Protein AF-A0A3S0ZZY4-F1 (afdb_monomer_lite)

Structure (mmCIF, N/CA/C/O backbone):
data_AF-A0A3S0ZZY4-F1
#
_entry.id   AF-A0A3S0ZZY4-F1
#
loop_
_atom_site.group_PDB
_atom_site.id
_atom_site.type_symbol
_atom_site.label_atom_id
_atom_site.label_alt_id
_atom_site.label_comp_id
_atom_site.lab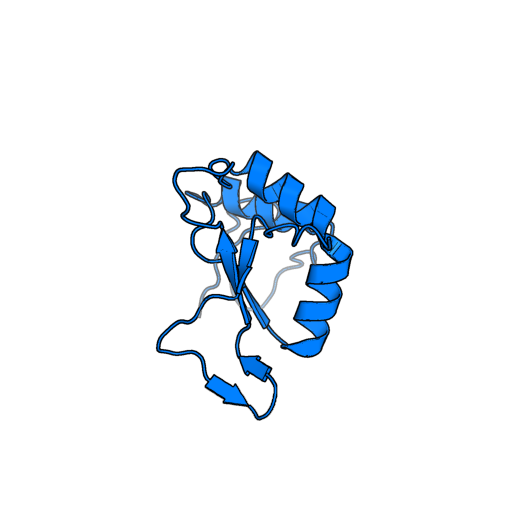el_asym_id
_atom_site.label_entity_id
_atom_site.label_seq_id
_atom_site.pdbx_PDB_ins_code
_atom_site.Cartn_x
_atom_site.Cartn_y
_atom_site.Cartn_z
_atom_site.occupancy
_atom_site.B_iso_or_equiv
_atom_site.auth_seq_id
_atom_site.auth_comp_id
_atom_site.auth_asym_id
_atom_site.auth_atom_id
_atom_site.pdbx_PDB_model_num
ATOM 1 N N . MET A 1 1 ? 1.334 20.200 27.832 1.00 39.72 1 MET A N 1
ATOM 2 C CA . MET A 1 1 ? 0.979 20.536 26.439 1.00 39.72 1 MET A CA 1
ATOM 3 C C . MET A 1 1 ? 1.384 19.349 25.584 1.00 39.72 1 MET A C 1
ATOM 5 O O . MET A 1 1 ? 2.568 19.176 25.334 1.00 39.72 1 MET A O 1
ATOM 9 N N . VAL A 1 2 ? 0.445 18.452 25.281 1.00 36.09 2 VAL A N 1
ATOM 10 C CA . VAL A 1 2 ? 0.728 17.293 24.425 1.00 36.09 2 VAL A CA 1
ATOM 11 C C . VAL A 1 2 ? 0.729 17.830 23.002 1.00 36.09 2 VAL A C 1
ATOM 13 O O . VAL A 1 2 ? -0.311 18.234 22.495 1.00 36.09 2 VAL A O 1
ATOM 16 N N . ILE A 1 3 ? 1.909 17.960 22.406 1.00 39.25 3 ILE A N 1
ATOM 17 C CA . ILE A 1 3 ? 2.035 18.258 20.981 1.00 39.25 3 ILE A CA 1
ATOM 18 C C . ILE A 1 3 ? 1.494 17.040 20.230 1.00 39.25 3 ILE A C 1
ATOM 20 O O . 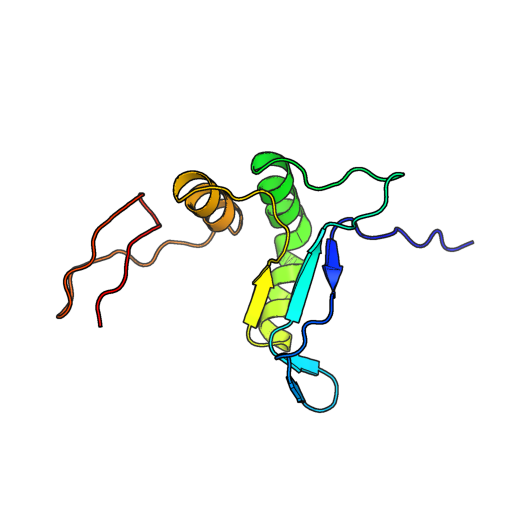ILE A 1 3 ? 2.175 16.021 20.136 1.00 39.25 3 ILE A O 1
ATOM 24 N N . GLU A 1 4 ? 0.250 17.118 19.752 1.00 41.59 4 GLU A N 1
ATOM 25 C CA . GLU A 1 4 ? -0.294 16.139 18.813 1.00 41.59 4 GLU A CA 1
ATOM 26 C C . GLU A 1 4 ? 0.627 16.104 17.595 1.00 41.59 4 GLU A C 1
ATOM 28 O O . GLU A 1 4 ? 0.678 17.032 16.787 1.00 41.59 4 GLU A O 1
ATOM 33 N N . THR A 1 5 ? 1.420 15.043 17.488 1.00 49.22 5 THR A N 1
ATOM 34 C CA . THR A 1 5 ? 2.285 14.831 16.336 1.00 49.22 5 THR A CA 1
ATOM 35 C C . THR A 1 5 ? 1.368 14.455 15.181 1.00 49.22 5 THR A C 1
ATOM 37 O O . THR A 1 5 ? 0.907 13.320 15.083 1.00 49.22 5 THR A O 1
ATOM 40 N N . THR A 1 6 ? 1.005 15.427 14.346 1.00 56.00 6 THR A N 1
ATOM 41 C CA . THR A 1 6 ? 0.124 15.172 13.206 1.00 56.00 6 THR A CA 1
ATOM 42 C C . THR A 1 6 ? 0.800 14.173 12.265 1.00 56.00 6 THR A C 1
ATOM 44 O O . THR A 1 6 ? 1.876 14.451 11.735 1.00 56.00 6 THR A O 1
ATOM 47 N N . LYS A 1 7 ? 0.198 12.991 12.080 1.00 70.38 7 LYS A N 1
ATOM 4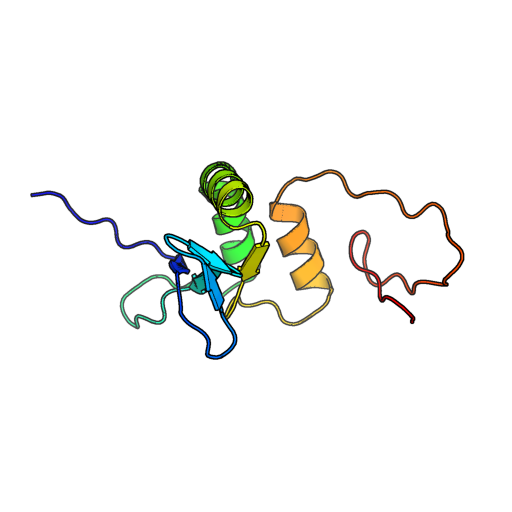8 C CA . LYS A 1 7 ? 0.762 11.928 11.236 1.00 70.38 7 LYS A CA 1
ATOM 49 C C . LYS A 1 7 ? 0.776 12.340 9.758 1.00 70.38 7 LYS A C 1
ATOM 51 O O . LYS A 1 7 ? -0.189 12.911 9.259 1.00 70.38 7 LYS A O 1
ATOM 56 N N . LEU A 1 8 ? 1.872 12.014 9.063 1.00 84.94 8 LEU A N 1
ATOM 57 C CA . LEU A 1 8 ? 2.073 12.271 7.624 1.00 84.94 8 LEU A CA 1
ATOM 58 C C . LEU A 1 8 ? 1.089 11.498 6.735 1.00 84.94 8 LEU A C 1
ATOM 60 O O . LEU A 1 8 ? 0.715 11.971 5.666 1.00 84.94 8 LEU A O 1
ATOM 64 N N . VAL A 1 9 ? 0.671 10.320 7.195 1.00 91.94 9 VAL A N 1
ATOM 65 C CA . VAL A 1 9 ? -0.345 9.469 6.574 1.00 91.94 9 VAL A CA 1
ATOM 66 C C . VAL A 1 9 ? -1.399 9.176 7.625 1.00 91.94 9 VAL A C 1
ATOM 68 O O . VAL A 1 9 ? -1.062 8.883 8.774 1.00 91.94 9 VAL A O 1
ATOM 71 N N . GLY A 1 10 ? -2.667 9.246 7.236 1.00 92.00 10 GLY A N 1
ATOM 72 C CA . GLY A 1 10 ? -3.780 9.008 8.143 1.00 92.00 10 GLY A CA 1
ATOM 73 C C . GLY A 1 10 ? -4.940 8.263 7.488 1.00 92.00 10 GLY A C 1
ATOM 74 O O . GLY A 1 10 ? -4.982 8.138 6.259 1.00 92.00 10 GLY A O 1
ATOM 75 N N . PRO A 1 11 ? -5.888 7.768 8.302 1.00 93.00 11 PRO A N 1
ATOM 76 C CA . PRO A 1 11 ? -7.110 7.167 7.797 1.00 93.00 11 PRO A CA 1
ATOM 77 C C . PRO A 1 11 ? -7.939 8.171 6.991 1.00 93.00 11 PRO A C 1
ATOM 79 O O . PRO A 1 11 ? -8.162 9.296 7.437 1.00 93.00 11 PRO A O 1
ATOM 82 N N . THR A 1 12 ? -8.452 7.745 5.841 1.00 92.25 12 THR A N 1
ATOM 83 C CA . THR A 1 12 ? -9.435 8.496 5.050 1.00 92.25 12 THR A CA 1
ATOM 84 C C . THR A 1 12 ? -10.682 7.653 4.781 1.00 92.25 12 THR A C 1
ATOM 86 O O . THR A 1 12 ? -10.687 6.434 4.982 1.00 92.25 12 THR A O 1
ATOM 89 N N . LYS A 1 13 ? -11.765 8.314 4.362 1.00 92.50 13 LYS A N 1
ATOM 90 C CA . LYS A 1 13 ? -13.037 7.672 4.021 1.00 92.50 13 LYS A CA 1
ATOM 91 C C . LYS A 1 13 ? -13.226 7.602 2.514 1.00 92.50 13 LYS A C 1
ATOM 93 O O . LYS A 1 13 ? -12.901 8.543 1.795 1.00 92.50 13 LYS A O 1
ATOM 98 N N . ILE A 1 14 ? -13.810 6.504 2.053 1.00 94.19 14 ILE A N 1
ATOM 99 C CA . ILE A 1 14 ? -14.246 6.321 0.665 1.00 94.19 14 ILE A CA 1
ATOM 100 C C . ILE A 1 14 ? -15.696 5.827 0.672 1.00 94.19 14 ILE A C 1
ATOM 102 O O . ILE A 1 14 ? -16.123 5.227 1.655 1.00 94.19 14 ILE A O 1
ATOM 106 N N . SER A 1 15 ? -16.454 6.071 -0.399 1.00 95.38 15 SER A N 1
ATOM 107 C CA . SER A 1 15 ? -17.886 5.723 -0.466 1.00 95.38 15 SER A CA 1
ATOM 108 C C . SER A 1 15 ? -18.164 4.235 -0.256 1.00 95.38 15 SER A C 1
ATOM 110 O O . SER A 1 15 ? -19.152 3.882 0.377 1.00 95.38 15 SER A O 1
ATOM 112 N N . ASP A 1 16 ? -17.280 3.377 -0.764 1.00 95.06 16 ASP A N 1
ATOM 113 C CA . ASP A 1 16 ? -17.520 1.931 -0.847 1.00 95.06 16 ASP A CA 1
ATOM 114 C C . ASP A 1 16 ? -16.999 1.161 0.377 1.00 95.06 16 ASP A C 1
ATOM 116 O O . ASP A 1 16 ? -17.120 -0.064 0.452 1.00 95.06 16 ASP A O 1
ATOM 120 N N . GLN A 1 17 ? -16.395 1.863 1.341 1.00 95.06 17 GLN A N 1
ATOM 121 C CA . GLN A 1 17 ? -15.996 1.271 2.614 1.00 95.06 17 GLN A CA 1
ATOM 122 C C . GLN A 1 17 ? -17.228 0.829 3.408 1.00 95.06 17 GLN A C 1
ATOM 124 O O . GLN A 1 17 ? -18.249 1.515 3.441 1.00 95.06 17 GLN A O 1
ATOM 129 N N . LYS A 1 18 ? -17.099 -0.287 4.123 1.00 94.38 18 LYS A N 1
ATOM 130 C CA . LYS A 1 18 ? -18.158 -0.823 4.985 1.00 94.38 18 LYS A CA 1
ATOM 131 C C . LYS A 1 18 ? -17.783 -0.694 6.452 1.00 94.38 18 LYS A C 1
ATOM 133 O O . LYS A 1 18 ? -16.650 -0.992 6.823 1.00 94.38 18 LYS A O 1
ATOM 138 N N . ASP A 1 19 ? -18.736 -0.288 7.280 1.00 92.06 19 ASP A N 1
ATOM 139 C CA . ASP A 1 19 ? -18.587 -0.256 8.734 1.00 92.06 19 ASP A CA 1
ATOM 140 C C . ASP A 1 19 ? -18.984 -1.611 9.342 1.00 92.06 19 ASP A C 1
ATOM 142 O O . ASP A 1 19 ? -20.048 -2.154 9.044 1.00 92.06 19 ASP A O 1
ATOM 146 N N . PHE A 1 20 ? -18.124 -2.150 10.204 1.00 88.69 20 PHE A N 1
ATOM 147 C CA . PHE A 1 20 ? -18.303 -3.405 10.928 1.00 88.69 20 PHE A CA 1
ATOM 148 C C . PHE A 1 20 ? -18.078 -3.155 12.422 1.00 88.69 20 PHE A C 1
ATOM 150 O O . PHE A 1 20 ? -16.994 -3.389 12.955 1.00 88.69 20 PHE A O 1
ATOM 157 N N . GLY A 1 21 ? -19.106 -2.645 13.104 1.00 86.50 21 GLY A N 1
ATOM 158 C CA . GLY A 1 21 ? -18.995 -2.261 14.513 1.00 86.50 21 GLY A CA 1
ATOM 159 C C . GLY A 1 21 ? -17.913 -1.199 14.707 1.00 86.50 21 GLY A C 1
ATOM 160 O O . GLY A 1 21 ? -18.044 -0.087 14.199 1.00 86.50 21 GLY A O 1
ATOM 161 N N . ASP A 1 22 ? -16.838 -1.566 15.403 1.00 84.31 22 ASP A N 1
ATOM 162 C CA . ASP A 1 22 ? -15.758 -0.650 15.784 1.00 84.31 22 ASP A CA 1
ATOM 163 C C . ASP A 1 22 ? -14.671 -0.467 14.710 1.00 84.31 22 ASP A C 1
ATOM 165 O O . ASP A 1 22 ? -13.754 0.336 14.898 1.00 84.31 22 ASP A O 1
ATOM 169 N N . PHE A 1 23 ? -14.733 -1.187 13.584 1.00 83.94 23 PHE A N 1
ATOM 170 C CA . PHE A 1 23 ? -13.759 -1.044 12.497 1.00 83.94 23 PHE A CA 1
ATOM 171 C C . PHE A 1 23 ? -14.420 -0.875 11.126 1.00 83.94 23 PHE A C 1
ATOM 173 O O . PHE A 1 23 ? -15.585 -1.209 10.917 1.00 83.94 23 PHE A O 1
ATOM 180 N N . ARG A 1 24 ? -13.661 -0.328 10.171 1.00 89.00 24 ARG A N 1
ATOM 181 C CA . ARG A 1 24 ? -14.113 -0.075 8.798 1.00 89.00 24 ARG A CA 1
ATOM 182 C C . ARG A 1 24 ? -13.255 -0.868 7.827 1.00 89.00 24 ARG A C 1
ATOM 184 O O . ARG A 1 24 ? -12.032 -0.848 7.921 1.00 89.00 24 ARG A O 1
ATOM 191 N N . PHE A 1 25 ? -13.897 -1.540 6.880 1.00 94.81 25 PHE A N 1
ATOM 192 C CA . PHE A 1 25 ? -13.235 -2.411 5.922 1.00 94.81 25 PHE A CA 1
ATOM 193 C C . PHE A 1 25 ? -13.335 -1.874 4.484 1.00 94.81 25 PHE A C 1
ATOM 195 O O . PHE A 1 25 ? -14.445 -1.571 4.026 1.00 94.81 25 PHE A O 1
ATOM 202 N N . PRO A 1 26 ? -12.206 -1.816 3.748 1.00 96.69 26 PRO A N 1
ATOM 203 C CA . PRO A 1 26 ? -10.828 -1.897 4.260 1.00 96.69 26 PRO A CA 1
ATOM 204 C C . PRO A 1 26 ? -10.454 -0.629 5.050 1.00 96.69 26 PRO A C 1
ATOM 206 O O . PRO A 1 26 ? -11.088 0.415 4.877 1.00 96.69 26 PRO A O 1
ATOM 209 N N . LEU A 1 27 ? -9.383 -0.664 5.848 1.00 96.38 27 LEU A N 1
ATOM 210 C CA . LEU A 1 27 ? -8.756 0.577 6.320 1.00 96.38 27 LEU A CA 1
ATOM 211 C C . LEU A 1 27 ? -8.177 1.306 5.103 1.00 96.38 27 LEU A C 1
ATOM 213 O O . LEU A 1 27 ? -7.466 0.693 4.317 1.00 96.38 27 LEU A O 1
ATOM 217 N N . VAL A 1 28 ? -8.452 2.597 4.921 1.00 96.75 28 VAL A N 1
ATOM 218 C CA . VAL A 1 28 ? -7.866 3.371 3.813 1.00 96.75 28 VAL A CA 1
ATOM 219 C C . VAL A 1 28 ? -6.889 4.378 4.394 1.00 96.75 28 VAL A C 1
ATOM 221 O O . VAL A 1 28 ? -7.285 5.192 5.222 1.00 96.75 28 VAL A O 1
ATOM 224 N N . LEU A 1 29 ? -5.631 4.324 3.965 1.00 95.62 29 LEU A N 1
ATOM 225 C CA . LEU A 1 29 ? -4.566 5.229 4.387 1.00 95.62 29 LEU A CA 1
ATOM 226 C C . LEU A 1 29 ? -4.169 6.148 3.234 1.00 95.62 29 LEU A C 1
ATOM 228 O O . LEU A 1 29 ? -3.930 5.676 2.119 1.00 95.62 29 LEU A O 1
ATOM 232 N N . SER A 1 30 ? -4.055 7.444 3.519 1.00 94.31 30 SER A N 1
ATOM 233 C CA . SER A 1 30 ? -3.649 8.459 2.544 1.00 94.31 30 SER A CA 1
ATOM 234 C C . SER A 1 30 ? -2.644 9.455 3.121 1.00 94.31 30 SER A C 1
ATOM 236 O O . SER A 1 30 ? -2.761 9.808 4.301 1.00 94.31 30 SER A O 1
ATOM 238 N N . PRO A 1 31 ? -1.663 9.924 2.322 1.00 92.69 31 PRO A N 1
ATOM 239 C CA . PRO A 1 31 ? -0.835 11.067 2.691 1.00 92.69 31 PRO A CA 1
ATOM 240 C C . PRO A 1 31 ? -1.696 12.303 2.983 1.00 92.69 31 PRO A C 1
ATOM 242 O O . PRO A 1 31 ? -2.732 12.510 2.356 1.00 92.69 31 PRO A O 1
ATOM 245 N N . SER A 1 32 ? -1.281 13.127 3.944 1.00 83.06 32 SER A N 1
ATOM 246 C CA . SER A 1 32 ? -1.973 14.380 4.260 1.00 83.06 32 SER A CA 1
ATOM 247 C C . SER A 1 32 ? -1.855 15.381 3.102 1.00 83.06 32 SER A C 1
ATOM 249 O O . SER A 1 32 ? -0.753 15.673 2.651 1.00 83.06 32 SER A O 1
ATOM 251 N N . GLU A 1 33 ? -2.980 15.967 2.685 1.00 67.88 33 GLU A N 1
ATOM 252 C CA . GLU A 1 33 ? -3.054 16.988 1.618 1.00 67.88 33 GLU A CA 1
ATOM 253 C C . GLU A 1 33 ? -2.774 18.429 2.108 1.00 67.88 33 GLU A C 1
ATOM 255 O O . GLU A 1 33 ? -3.092 19.403 1.433 1.00 67.88 33 GLU A O 1
ATOM 260 N N . SER A 1 34 ? -2.209 18.611 3.306 1.00 63.44 34 SER A N 1
ATOM 261 C CA . SER A 1 34 ? -2.012 19.948 3.888 1.00 63.44 34 SER A CA 1
ATOM 262 C C . SER A 1 34 ? -0.839 20.686 3.231 1.00 63.44 34 SER A C 1
ATOM 264 O O . SER A 1 34 ? 0.303 20.262 3.398 1.00 63.44 34 SER A O 1
ATOM 266 N N . GLU A 1 35 ? -1.097 21.846 2.609 1.00 55.06 35 GLU A N 1
ATOM 267 C CA . GLU A 1 35 ? -0.099 22.715 1.937 1.00 55.06 35 GLU A CA 1
ATOM 268 C C . GLU A 1 35 ? 1.104 23.118 2.815 1.00 55.06 35 GLU A C 1
ATOM 270 O O . GLU A 1 35 ? 2.156 23.515 2.324 1.00 55.06 35 GLU A O 1
ATOM 275 N N . SER A 1 36 ? 0.962 23.012 4.133 1.00 57.53 36 SER A N 1
ATOM 276 C CA . SER A 1 36 ? 1.947 23.413 5.139 1.00 57.53 36 SER A CA 1
ATOM 277 C C . SER A 1 36 ? 2.820 22.274 5.689 1.00 57.53 36 SER A C 1
ATOM 279 O O . SER A 1 36 ? 3.611 22.513 6.604 1.00 57.53 36 SER A O 1
ATOM 281 N N . ARG A 1 37 ? 2.699 21.033 5.190 1.00 58.41 37 ARG A N 1
ATOM 282 C CA . ARG A 1 37 ? 3.449 19.872 5.713 1.00 58.41 37 ARG A CA 1
ATOM 283 C C . ARG A 1 37 ? 4.193 19.129 4.610 1.00 58.41 37 ARG A C 1
ATOM 285 O O . ARG A 1 37 ? 3.762 19.112 3.466 1.00 58.41 37 ARG A O 1
ATOM 292 N N . LYS A 1 38 ? 5.298 18.468 4.983 1.00 59.31 38 LYS A N 1
ATOM 293 C CA . LYS A 1 38 ? 5.962 17.479 4.121 1.00 59.31 38 LYS A CA 1
ATOM 294 C C . LYS A 1 38 ? 4.912 16.451 3.688 1.00 59.31 38 LYS A C 1
ATOM 296 O O . LYS A 1 38 ? 4.359 15.765 4.541 1.00 59.31 38 LYS A O 1
ATOM 301 N N . SER A 1 39 ? 4.606 16.383 2.402 1.00 74.00 39 SER A N 1
ATOM 302 C CA . SER A 1 39 ? 3.765 15.341 1.823 1.00 74.00 39 SER A CA 1
ATOM 303 C C . SER A 1 39 ? 4.634 14.141 1.434 1.00 74.00 39 SER A C 1
ATOM 305 O O . SER A 1 39 ? 5.860 14.236 1.365 1.00 74.00 39 SER A O 1
ATOM 307 N N . ILE A 1 40 ? 4.009 12.983 1.219 1.00 89.75 40 ILE A N 1
ATOM 308 C CA . ILE A 1 40 ? 4.664 11.867 0.531 1.00 89.75 40 ILE A CA 1
ATOM 309 C C . ILE A 1 40 ? 4.485 12.117 -0.969 1.00 89.75 40 ILE A C 1
ATOM 311 O O . ILE A 1 40 ? 3.447 11.781 -1.532 1.00 89.75 40 ILE A O 1
ATOM 315 N N . ASP A 1 41 ? 5.472 12.751 -1.594 1.00 91.06 41 ASP A N 1
ATOM 316 C CA . ASP A 1 41 ? 5.443 13.202 -2.993 1.00 91.06 41 ASP A CA 1
ATOM 317 C C . ASP A 1 41 ? 6.286 12.334 -3.945 1.00 91.06 41 ASP A C 1
ATOM 319 O O . ASP A 1 41 ? 6.125 12.396 -5.165 1.00 91.06 41 ASP A O 1
ATOM 323 N N . THR A 1 42 ? 7.144 11.474 -3.394 1.00 94.81 42 THR A N 1
ATOM 324 C CA . THR A 1 42 ? 8.005 10.544 -4.133 1.00 94.81 42 THR A CA 1
ATOM 325 C C . THR A 1 42 ? 7.82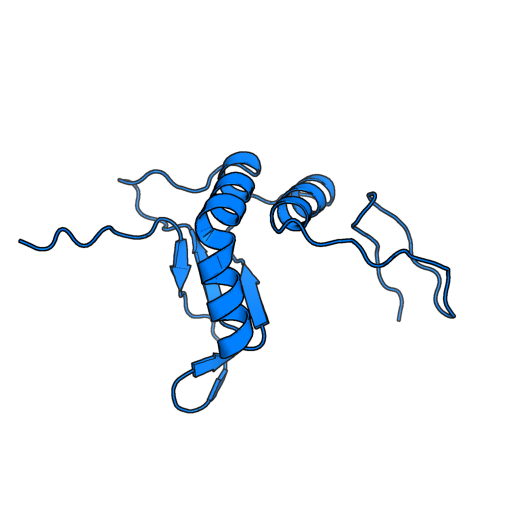2 9.098 -3.672 1.00 94.81 42 THR A C 1
ATOM 327 O O . THR A 1 42 ? 7.459 8.828 -2.523 1.00 94.81 42 THR A O 1
ATOM 330 N N . VAL A 1 43 ? 8.100 8.144 -4.569 1.00 97.06 43 VAL A N 1
ATOM 331 C CA . VAL A 1 43 ? 8.077 6.706 -4.246 1.00 97.06 43 VAL A CA 1
ATOM 332 C C . VAL A 1 43 ? 9.071 6.353 -3.137 1.00 97.06 43 VAL A C 1
ATOM 334 O O . VAL A 1 43 ? 8.758 5.536 -2.275 1.00 97.06 43 VAL A O 1
ATOM 337 N N . ASP A 1 44 ? 10.233 7.008 -3.094 1.00 96.81 44 ASP A N 1
ATOM 338 C CA . ASP A 1 44 ? 11.246 6.750 -2.068 1.00 96.81 44 ASP A CA 1
ATOM 339 C C . ASP A 1 44 ? 10.766 7.228 -0.689 1.00 96.81 44 ASP A C 1
ATOM 341 O O . ASP A 1 44 ? 10.834 6.468 0.277 1.00 96.81 44 ASP A O 1
ATOM 345 N N . ALA A 1 45 ? 10.153 8.418 -0.604 1.00 95.06 45 ALA A N 1
ATOM 346 C CA . ALA A 1 45 ? 9.520 8.887 0.630 1.00 95.06 45 ALA A CA 1
ATOM 347 C C . ALA A 1 45 ? 8.372 7.965 1.082 1.00 95.06 45 ALA A C 1
ATOM 349 O O . ALA A 1 45 ? 8.201 7.731 2.280 1.00 95.06 45 ALA A O 1
ATOM 350 N N . ALA A 1 46 ? 7.606 7.403 0.139 1.00 96.38 46 ALA A N 1
ATOM 351 C CA . ALA A 1 46 ? 6.568 6.420 0.441 1.00 96.38 46 ALA A CA 1
ATOM 352 C C . ALA A 1 46 ? 7.162 5.132 1.027 1.00 96.38 46 ALA A C 1
ATOM 354 O O . ALA A 1 46 ? 6.672 4.628 2.039 1.00 96.38 46 ALA A O 1
ATOM 355 N N . CYS A 1 47 ? 8.237 4.622 0.425 1.00 97.62 47 CYS A N 1
ATOM 356 C CA . CYS A 1 47 ? 8.949 3.442 0.907 1.00 97.62 47 CYS A CA 1
ATOM 357 C C . CYS A 1 47 ? 9.537 3.673 2.303 1.00 97.62 47 CYS A C 1
ATOM 359 O O . CYS A 1 47 ? 9.413 2.816 3.176 1.00 97.62 47 CYS A O 1
ATOM 361 N N . ASP A 1 48 ? 10.151 4.830 2.541 1.00 96.56 48 ASP A N 1
ATOM 362 C CA . ASP A 1 48 ? 10.716 5.165 3.848 1.00 96.56 48 ASP A CA 1
ATOM 363 C C . ASP A 1 48 ? 9.630 5.323 4.911 1.00 96.56 48 ASP A C 1
ATOM 365 O O . ASP A 1 48 ? 9.809 4.886 6.050 1.00 96.56 48 ASP A O 1
ATOM 369 N N . TRP A 1 49 ? 8.466 5.863 4.545 1.00 95.94 49 TRP A N 1
ATOM 370 C CA . TRP A 1 49 ? 7.311 5.868 5.433 1.00 95.94 49 TRP A CA 1
ATOM 371 C C . TRP A 1 49 ? 6.861 4.445 5.796 1.00 95.94 49 TRP A C 1
ATOM 373 O O . TRP A 1 49 ? 6.684 4.171 6.983 1.00 95.94 49 TRP A O 1
ATOM 383 N N . VAL A 1 50 ? 6.741 3.524 4.830 1.00 97.44 50 VAL A N 1
ATOM 384 C CA . VAL A 1 50 ? 6.383 2.119 5.113 1.00 97.44 50 VAL A CA 1
ATOM 385 C C . VAL A 1 50 ? 7.382 1.487 6.084 1.00 97.44 50 VAL A C 1
ATOM 387 O O . VAL A 1 50 ? 6.971 0.954 7.114 1.00 97.44 50 VAL A O 1
ATOM 390 N N . LYS A 1 51 ? 8.689 1.606 5.811 1.00 97.12 51 LYS A N 1
ATOM 391 C CA . LYS A 1 51 ? 9.749 1.048 6.672 1.00 97.12 51 LYS A CA 1
ATOM 392 C C . LYS A 1 51 ? 9.652 1.573 8.106 1.00 97.12 51 LYS A C 1
ATOM 394 O O . LYS A 1 51 ? 9.728 0.795 9.053 1.00 97.12 51 LYS A O 1
ATOM 399 N N . ASN A 1 52 ? 9.431 2.878 8.267 1.00 96.31 52 ASN A N 1
ATOM 400 C CA . ASN A 1 52 ? 9.347 3.527 9.578 1.00 96.31 52 ASN A CA 1
ATOM 401 C C . ASN A 1 52 ? 8.047 3.223 10.341 1.00 96.31 52 ASN A C 1
ATOM 403 O O . ASN A 1 52 ? 7.996 3.430 11.550 1.00 96.31 52 ASN A O 1
ATOM 407 N N . ASN A 1 53 ? 7.001 2.742 9.662 1.00 96.19 53 ASN A N 1
ATOM 408 C CA . ASN A 1 53 ? 5.691 2.472 10.262 1.00 96.19 53 ASN A CA 1
ATOM 409 C C . ASN A 1 53 ? 5.311 0.982 10.206 1.00 96.19 53 ASN A C 1
ATOM 411 O O . ASN A 1 53 ? 4.160 0.643 10.467 1.00 96.19 53 ASN A O 1
ATOM 415 N N . LYS A 1 54 ? 6.260 0.080 9.905 1.00 95.81 54 LYS A N 1
ATOM 416 C CA . LYS A 1 54 ? 6.006 -1.358 9.689 1.00 95.81 54 LYS A CA 1
ATOM 417 C C . LYS A 1 54 ? 5.191 -2.000 10.817 1.00 95.81 54 LYS A C 1
ATOM 419 O O . LYS A 1 54 ? 4.164 -2.609 10.547 1.00 95.81 54 LYS A O 1
ATOM 424 N N . ALA A 1 55 ? 5.592 -1.791 12.073 1.00 96.25 55 ALA A N 1
ATOM 425 C CA . ALA A 1 55 ? 4.899 -2.364 13.231 1.00 96.25 55 ALA A CA 1
ATOM 426 C C . ALA A 1 55 ? 3.454 -1.853 13.387 1.00 96.25 55 ALA A C 1
ATOM 428 O O . ALA A 1 55 ? 2.558 -2.618 13.741 1.00 96.25 55 ALA A O 1
ATOM 429 N N . GLU A 1 56 ? 3.210 -0.570 13.101 1.00 96.31 56 GLU A N 1
ATOM 430 C CA . GLU A 1 56 ? 1.855 -0.016 13.123 1.00 96.31 56 GLU A CA 1
ATOM 431 C C . GLU A 1 56 ? 1.014 -0.574 11.970 1.00 96.31 56 GLU A C 1
ATOM 433 O O . GLU A 1 56 ? -0.134 -0.955 12.184 1.00 96.31 56 GLU A O 1
ATOM 438 N N . LEU A 1 57 ? 1.586 -0.668 10.768 1.00 97.12 57 LEU A N 1
ATOM 439 C CA . LEU A 1 57 ? 0.914 -1.239 9.603 1.00 97.12 57 LEU A CA 1
ATOM 440 C C . LEU A 1 57 ? 0.555 -2.712 9.818 1.00 97.12 57 LEU A C 1
ATOM 442 O O . LEU A 1 57 ? -0.539 -3.124 9.443 1.00 97.12 57 LEU A O 1
ATOM 446 N N . ASP A 1 58 ? 1.426 -3.489 10.463 1.00 96.94 58 ASP A N 1
ATOM 447 C CA . ASP A 1 58 ? 1.154 -4.879 10.835 1.00 96.94 58 ASP A CA 1
ATOM 448 C C . ASP A 1 58 ? -0.016 -4.985 11.823 1.00 96.94 58 ASP A C 1
ATOM 450 O O . ASP A 1 58 ? -0.928 -5.787 11.617 1.00 96.94 58 ASP A O 1
ATOM 454 N N . ALA A 1 59 ? -0.040 -4.141 12.860 1.00 96.44 59 ALA A N 1
ATOM 455 C CA . ALA A 1 59 ? -1.142 -4.105 13.820 1.00 96.44 59 ALA A CA 1
ATOM 456 C C . ALA A 1 59 ? -2.466 -3.674 13.163 1.00 96.44 59 ALA A C 1
ATOM 458 O O . ALA A 1 59 ? -3.509 -4.291 13.385 1.00 96.44 59 ALA A O 1
ATOM 459 N N . GLN A 1 60 ? -2.426 -2.649 12.307 1.00 95.44 60 GLN A N 1
ATOM 460 C CA . GLN A 1 60 ? -3.588 -2.175 11.557 1.00 95.44 60 GLN A CA 1
ATOM 461 C C . GLN A 1 60 ? -4.105 -3.229 10.575 1.00 95.44 60 GLN A C 1
ATOM 463 O O . GLN A 1 60 ? -5.320 -3.396 10.450 1.00 95.44 60 GLN A O 1
ATOM 468 N N . LEU A 1 61 ? -3.212 -3.954 9.895 1.00 96.31 61 LEU A N 1
ATOM 469 C CA . LEU A 1 61 ? -3.582 -5.027 8.978 1.00 96.31 61 LEU A CA 1
ATOM 470 C C . LEU A 1 61 ? -4.226 -6.188 9.737 1.00 96.31 61 LEU A C 1
ATOM 472 O O . LEU A 1 61 ? -5.258 -6.691 9.300 1.00 96.31 61 LEU A O 1
ATOM 476 N N . LEU A 1 62 ? -3.664 -6.568 10.889 1.00 95.44 62 LEU A N 1
ATOM 477 C CA . LEU A 1 62 ? -4.227 -7.607 11.751 1.00 95.44 62 LEU A CA 1
ATOM 478 C C . LEU A 1 62 ? -5.636 -7.241 12.240 1.00 95.44 62 LEU A C 1
ATOM 480 O O . LEU A 1 62 ? -6.515 -8.097 12.258 1.00 95.44 62 LEU A O 1
ATOM 484 N N . GLN A 1 63 ? -5.863 -5.975 12.601 1.00 93.25 63 GLN A N 1
ATOM 485 C CA . GLN A 1 63 ? -7.164 -5.495 13.070 1.00 93.25 63 GLN A CA 1
ATOM 486 C C . GLN A 1 63 ? -8.205 -5.385 11.946 1.00 93.25 63 GLN A C 1
ATOM 488 O O . GLN A 1 63 ? -9.362 -5.744 12.147 1.00 93.25 63 GLN A O 1
ATOM 493 N N . ASN A 1 64 ? -7.823 -4.844 10.786 1.00 93.75 64 ASN A N 1
ATOM 494 C CA . ASN A 1 64 ? -8.776 -4.464 9.737 1.00 93.75 64 ASN A CA 1
ATOM 495 C C . ASN A 1 64 ? -8.886 -5.499 8.609 1.00 93.75 64 ASN A C 1
ATOM 497 O O . ASN A 1 64 ? -9.745 -5.355 7.746 1.00 93.75 64 ASN A O 1
ATOM 501 N N . GLY A 1 65 ? -8.013 -6.506 8.550 1.00 94.50 65 GLY A N 1
ATOM 502 C CA . GLY A 1 65 ? -7.998 -7.553 7.520 1.00 94.50 65 GLY A CA 1
ATOM 503 C C . GLY A 1 65 ? -7.486 -7.105 6.145 1.00 94.50 65 GLY A C 1
ATOM 504 O O . GLY A 1 65 ? -6.891 -7.903 5.425 1.00 94.50 65 GLY A O 1
ATOM 505 N N . ALA A 1 66 ? -7.666 -5.834 5.777 1.00 96.75 66 ALA A N 1
ATOM 506 C CA . ALA A 1 66 ? -7.090 -5.237 4.577 1.00 96.75 66 ALA A CA 1
ATOM 507 C C . ALA A 1 66 ? -6.819 -3.738 4.759 1.00 96.75 66 ALA A C 1
ATOM 509 O O . ALA A 1 66 ? -7.565 -3.032 5.445 1.00 96.75 66 ALA A O 1
ATOM 510 N N . ILE A 1 67 ? -5.775 -3.255 4.079 1.00 97.56 67 ILE A N 1
ATOM 511 C CA . ILE A 1 67 ? -5.422 -1.836 3.988 1.00 97.56 67 ILE A CA 1
ATOM 512 C C . ILE A 1 67 ? -5.380 -1.427 2.513 1.00 97.56 67 ILE A C 1
ATOM 514 O O . ILE A 1 67 ? -4.691 -2.052 1.709 1.00 97.56 67 ILE A O 1
ATOM 518 N N . LEU A 1 68 ? -6.086 -0.354 2.166 1.00 97.88 68 LEU A N 1
ATOM 519 C CA . LEU A 1 68 ? -5.967 0.340 0.891 1.00 97.88 68 LEU A CA 1
ATOM 520 C C . LEU A 1 68 ? -5.069 1.570 1.057 1.00 97.88 68 LEU A C 1
ATOM 522 O O . LEU A 1 68 ? -5.423 2.513 1.760 1.00 97.88 68 LEU A O 1
ATOM 526 N N . PHE A 1 69 ? -3.944 1.598 0.350 1.00 97.31 69 PHE A N 1
ATOM 527 C CA . PHE A 1 69 ? -3.085 2.777 0.251 1.00 97.31 69 PHE A CA 1
ATOM 528 C C . PHE A 1 69 ? -3.553 3.644 -0.922 1.00 97.31 69 PHE A C 1
ATOM 530 O O . PHE A 1 69 ? -3.511 3.210 -2.072 1.00 97.31 69 PHE A O 1
ATOM 537 N N . ARG A 1 70 ? -4.033 4.861 -0.648 1.00 95.44 70 ARG A N 1
ATOM 538 C CA . ARG A 1 70 ? -4.627 5.760 -1.652 1.00 95.44 70 ARG A CA 1
ATOM 539 C C . ARG A 1 70 ? -3.921 7.111 -1.670 1.00 95.44 70 ARG A C 1
ATOM 541 O O . ARG A 1 70 ? -3.674 7.679 -0.615 1.00 95.44 70 ARG A O 1
ATOM 548 N N . GLY A 1 71 ? -3.643 7.642 -2.860 1.00 94.44 71 GLY A N 1
ATOM 549 C CA . GLY A 1 71 ? -2.981 8.946 -3.022 1.00 94.44 71 GLY A CA 1
ATOM 550 C C . GLY A 1 71 ? -1.460 8.911 -2.844 1.00 94.44 71 GLY A C 1
ATOM 551 O O . GLY A 1 71 ? -0.837 9.958 -2.726 1.00 94.44 71 GLY A O 1
ATOM 552 N N . PHE A 1 72 ? -0.854 7.721 -2.820 1.00 95.81 72 PHE A N 1
ATOM 553 C CA . PHE A 1 72 ? 0.600 7.578 -2.848 1.00 95.81 72 PHE A CA 1
ATOM 554 C C . PHE A 1 72 ? 1.144 7.814 -4.270 1.00 95.81 72 PHE A C 1
ATOM 556 O O . PHE A 1 72 ? 0.462 7.482 -5.243 1.00 95.81 72 PHE A O 1
ATOM 563 N N . PRO A 1 73 ? 2.371 8.344 -4.413 1.00 95.50 73 PRO A N 1
ATOM 564 C CA . PRO A 1 73 ? 2.969 8.732 -5.693 1.00 95.50 73 PRO A CA 1
ATOM 565 C C . PRO A 1 73 ? 3.540 7.523 -6.461 1.00 95.50 73 PRO A C 1
ATOM 567 O O . PRO A 1 73 ? 4.724 7.494 -6.784 1.00 95.50 73 PRO A O 1
ATOM 570 N N . LEU A 1 74 ? 2.706 6.512 -6.730 1.00 97.25 74 LEU A N 1
ATOM 571 C CA . LEU A 1 74 ? 3.067 5.304 -7.484 1.00 97.25 74 LEU A CA 1
ATOM 572 C C . LEU A 1 74 ? 2.496 5.404 -8.904 1.00 97.25 74 LEU A C 1
ATOM 574 O O . LEU A 1 74 ? 1.275 5.450 -9.064 1.00 97.25 74 LEU A O 1
ATOM 578 N N . LYS A 1 75 ? 3.352 5.472 -9.930 1.00 96.94 75 LYS A N 1
ATOM 579 C CA . LYS A 1 75 ? 2.927 5.753 -11.316 1.00 96.94 75 LYS A CA 1
ATOM 580 C C . LYS A 1 75 ? 2.933 4.530 -12.225 1.00 96.94 75 LYS A C 1
ATOM 582 O O . LYS A 1 75 ? 2.177 4.493 -13.194 1.00 96.94 75 LYS A O 1
ATOM 587 N N . ASP A 1 76 ? 3.775 3.547 -11.930 1.00 97.56 76 ASP A N 1
ATOM 588 C CA . ASP A 1 76 ? 3.969 2.362 -12.761 1.00 97.56 76 ASP A CA 1
ATOM 589 C C . ASP A 1 76 ? 4.254 1.097 -11.928 1.00 97.56 76 ASP A C 1
ATOM 591 O O . AS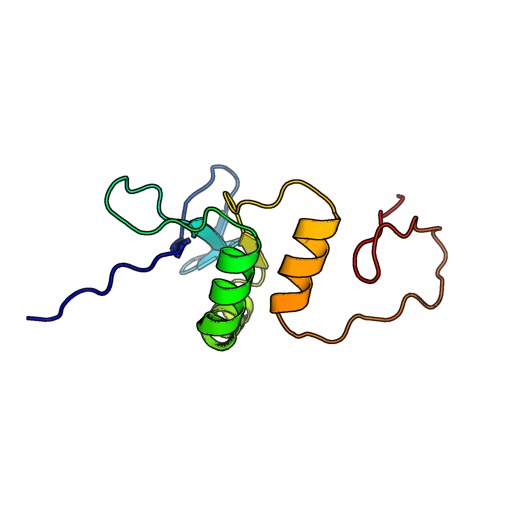P A 1 76 ? 4.184 1.083 -10.695 1.00 97.56 76 ASP A O 1
ATOM 595 N N . ALA A 1 77 ? 4.535 -0.010 -12.620 1.00 97.44 77 ALA A N 1
ATOM 596 C CA . ALA A 1 77 ? 4.819 -1.289 -11.982 1.00 97.44 77 ALA A CA 1
ATOM 597 C C . ALA A 1 77 ? 6.152 -1.291 -11.214 1.00 97.44 77 ALA A C 1
ATOM 599 O O . ALA A 1 77 ? 6.293 -2.054 -10.261 1.00 97.44 77 ALA A O 1
ATOM 600 N N . GLN A 1 78 ? 7.121 -0.460 -11.607 1.00 98.00 78 GLN A N 1
ATOM 601 C CA . GLN A 1 78 ? 8.412 -0.334 -10.935 1.00 98.00 78 GLN A CA 1
ATOM 602 C C . GLN A 1 78 ? 8.254 0.396 -9.601 1.00 98.00 78 GLN A C 1
ATOM 604 O O . GLN A 1 78 ? 8.810 -0.050 -8.596 1.00 98.00 78 GLN A O 1
ATOM 609 N N . ASP A 1 79 ? 7.456 1.463 -9.567 1.00 98.25 79 ASP A N 1
ATOM 610 C CA . ASP A 1 79 ? 7.093 2.142 -8.325 1.00 98.25 79 ASP A CA 1
ATOM 611 C C . ASP A 1 79 ? 6.334 1.202 -7.383 1.00 98.25 79 ASP A C 1
ATOM 613 O O . ASP A 1 79 ? 6.621 1.146 -6.185 1.00 98.25 79 ASP A O 1
ATOM 617 N N . PHE A 1 80 ? 5.399 0.415 -7.927 1.00 98.12 80 PHE A N 1
ATOM 618 C CA . PHE A 1 80 ? 4.667 -0.578 -7.147 1.00 98.12 80 PHE A CA 1
ATOM 619 C C . PHE A 1 80 ? 5.587 -1.679 -6.592 1.00 98.12 80 PHE A C 1
ATOM 621 O O . PHE A 1 80 ? 5.474 -2.008 -5.413 1.00 98.12 80 PHE A O 1
ATOM 628 N N . ASP A 1 81 ? 6.539 -2.205 -7.376 1.00 97.19 81 ASP A N 1
ATOM 629 C CA . ASP A 1 81 ? 7.524 -3.192 -6.896 1.00 97.19 81 ASP A CA 1
ATOM 630 C C . ASP A 1 81 ? 8.364 -2.643 -5.737 1.00 97.19 81 ASP A C 1
ATOM 632 O O . ASP A 1 81 ? 8.499 -3.311 -4.708 1.00 97.19 81 ASP A O 1
ATOM 636 N N . LYS A 1 82 ? 8.865 -1.404 -5.864 1.00 97.75 82 LYS A N 1
ATOM 637 C CA . LYS A 1 82 ? 9.613 -0.719 -4.798 1.00 97.75 82 LYS A CA 1
ATOM 638 C C . LYS A 1 82 ? 8.775 -0.575 -3.531 1.00 97.75 82 LYS A C 1
ATOM 640 O O . LYS A 1 82 ? 9.241 -0.926 -2.446 1.00 97.75 82 LYS A O 1
ATOM 645 N N . PHE A 1 83 ? 7.537 -0.102 -3.672 1.00 98.06 83 PHE A N 1
ATOM 646 C CA . PHE A 1 83 ? 6.624 0.096 -2.550 1.00 98.06 83 PHE A CA 1
ATOM 647 C C . PHE A 1 83 ? 6.287 -1.224 -1.846 1.00 98.06 83 PHE A C 1
ATOM 649 O O . PHE A 1 83 ? 6.362 -1.298 -0.623 1.00 98.06 83 PHE A O 1
ATOM 656 N N . VAL A 1 84 ? 5.998 -2.292 -2.599 1.00 97.12 84 VAL A N 1
ATOM 657 C CA . VAL A 1 84 ? 5.793 -3.646 -2.052 1.00 97.12 84 VAL A CA 1
ATOM 658 C C . VAL A 1 84 ? 7.056 -4.152 -1.352 1.00 97.12 84 VAL A C 1
ATOM 660 O O . VAL A 1 84 ? 6.975 -4.710 -0.258 1.00 97.12 84 VAL A O 1
ATOM 663 N N . GLY A 1 85 ? 8.232 -3.922 -1.939 1.00 97.06 85 GLY A N 1
ATOM 664 C CA . GLY A 1 85 ? 9.519 -4.282 -1.348 1.00 97.06 85 GLY A CA 1
ATOM 665 C C . GLY A 1 85 ? 9.786 -3.597 -0.005 1.00 97.06 85 GLY A C 1
ATOM 666 O O . GLY A 1 85 ? 10.412 -4.197 0.865 1.00 97.06 85 GLY A O 1
ATOM 667 N N . ALA A 1 86 ? 9.263 -2.387 0.213 1.00 97.62 86 ALA A N 1
ATOM 668 C CA . ALA A 1 86 ? 9.427 -1.654 1.468 1.00 97.62 86 ALA A CA 1
ATOM 669 C C . ALA A 1 86 ? 8.733 -2.315 2.672 1.00 97.62 86 ALA A C 1
ATOM 671 O O . ALA A 1 86 ? 9.123 -2.058 3.810 1.00 97.62 86 ALA A O 1
ATOM 672 N N . PHE A 1 87 ? 7.748 -3.193 2.442 1.00 96.88 87 PHE A N 1
ATOM 673 C CA . PHE A 1 87 ? 7.143 -3.997 3.508 1.00 96.88 87 PHE A CA 1
ATOM 674 C C . PHE A 1 87 ? 8.077 -5.098 4.013 1.00 96.88 87 PHE A C 1
ATOM 676 O O . PHE A 1 87 ? 7.821 -5.644 5.087 1.00 96.88 87 PHE A O 1
ATOM 683 N N . ASP A 1 88 ? 9.154 -5.407 3.277 1.00 95.12 88 ASP A N 1
ATOM 684 C CA . ASP A 1 88 ? 10.189 -6.358 3.684 1.00 95.12 88 ASP A CA 1
ATOM 685 C C . ASP A 1 88 ? 9.558 -7.702 4.101 1.00 95.12 88 ASP A C 1
ATOM 687 O O . ASP A 1 88 ? 9.610 -8.152 5.248 1.00 95.12 88 ASP A O 1
ATOM 691 N N . ARG A 1 89 ? 8.813 -8.269 3.144 1.00 92.25 89 ARG A N 1
ATOM 692 C CA . ARG A 1 89 ? 8.220 -9.605 3.207 1.00 92.25 89 ARG A CA 1
ATOM 693 C C . ARG A 1 89 ? 8.814 -10.458 2.098 1.00 92.25 89 ARG A C 1
ATOM 695 O O . ARG A 1 89 ? 9.013 -9.974 0.981 1.00 92.25 89 ARG A O 1
ATOM 702 N N . GLU A 1 90 ? 9.019 -11.733 2.401 1.00 91.06 90 GLU A N 1
ATOM 703 C CA . GLU A 1 90 ? 9.490 -12.692 1.411 1.00 91.06 90 GLU A CA 1
ATOM 704 C C . GLU A 1 90 ? 8.441 -12.880 0.306 1.00 91.06 90 GLU A C 1
ATOM 706 O O . GLU A 1 90 ? 7.270 -13.152 0.604 1.00 91.06 90 GLU A O 1
ATOM 711 N N . PRO A 1 91 ? 8.823 -12.723 -0.974 1.00 86.81 91 PRO A N 1
ATOM 712 C CA . PRO A 1 91 ? 7.914 -12.986 -2.072 1.00 86.81 91 PRO A CA 1
ATOM 713 C C . PRO A 1 91 ? 7.609 -14.482 -2.124 1.00 86.81 91 PRO A C 1
ATOM 715 O O . PRO A 1 91 ? 8.510 -15.314 -2.041 1.00 86.81 91 PRO A O 1
ATOM 718 N N . LEU A 1 92 ? 6.340 -14.835 -2.326 1.00 85.19 92 LEU A N 1
ATOM 719 C CA . LEU A 1 92 ? 5.982 -16.209 -2.657 1.00 85.19 92 LEU A CA 1
ATOM 720 C C . LEU A 1 92 ? 6.498 -16.515 -4.075 1.00 85.19 92 LEU A C 1
ATOM 722 O O . LEU A 1 92 ? 6.027 -15.874 -5.022 1.00 85.19 92 LEU A O 1
ATOM 726 N N . PRO A 1 93 ? 7.438 -17.463 -4.259 1.00 77.88 93 PRO A N 1
ATOM 727 C CA . PRO A 1 93 ? 7.988 -17.742 -5.577 1.00 77.88 93 PRO A CA 1
ATOM 728 C C . PRO A 1 93 ? 6.899 -18.231 -6.530 1.00 77.88 93 PRO A C 1
ATOM 730 O O . PRO A 1 93 ? 6.099 -19.107 -6.192 1.00 77.88 93 PRO A O 1
ATOM 733 N N . TYR A 1 94 ? 6.885 -17.697 -7.750 1.00 73.31 94 TYR A N 1
ATOM 734 C CA . TYR A 1 94 ? 6.029 -18.240 -8.796 1.00 73.31 94 TYR A CA 1
ATOM 735 C C . TYR A 1 94 ? 6.652 -19.528 -9.340 1.00 73.31 94 TYR A C 1
ATOM 737 O O . TYR A 1 94 ? 7.567 -19.492 -10.157 1.00 73.31 94 TYR A O 1
ATOM 745 N N . VAL A 1 95 ? 6.143 -20.671 -8.885 1.00 72.81 95 VAL A N 1
ATOM 746 C CA . VAL A 1 95 ? 6.578 -22.009 -9.331 1.00 72.81 95 VAL A CA 1
ATOM 747 C C . VAL A 1 95 ? 5.781 -22.538 -10.535 1.00 72.81 95 VAL A C 1
ATOM 749 O O . VAL A 1 95 ? 5.890 -23.708 -10.885 1.00 72.81 95 VAL A O 1
ATOM 752 N N . GLY A 1 96 ? 4.990 -21.679 -11.189 1.00 65.94 96 GLY A N 1
ATOM 753 C CA . GLY A 1 96 ? 4.032 -22.084 -12.220 1.00 65.94 96 GLY A CA 1
ATOM 754 C C . GLY A 1 96 ? 2.724 -22.619 -11.624 1.00 65.94 96 GLY A C 1
ATOM 755 O O . GLY A 1 96 ? 2.690 -23.180 -10.532 1.00 65.94 96 GLY A O 1
ATOM 756 N N . GLY A 1 97 ? 1.617 -22.397 -12.330 1.00 67.12 97 GLY A N 1
ATOM 757 C CA . GLY A 1 97 ? 0.274 -22.849 -11.956 1.00 67.12 97 GLY A CA 1
ATOM 758 C C . GLY A 1 97 ? -0.623 -22.944 -13.191 1.00 67.12 97 GLY A C 1
ATOM 759 O O . GLY A 1 97 ? -0.170 -22.659 -14.296 1.00 67.12 97 GLY A O 1
ATOM 760 N N . ALA A 1 98 ? -1.892 -23.327 -13.018 1.00 62.69 98 ALA A N 1
ATOM 761 C CA . ALA A 1 98 ? -2.813 -23.582 -14.136 1.00 62.69 98 ALA A CA 1
ATOM 762 C C . ALA A 1 98 ? -3.047 -22.367 -15.061 1.00 62.69 98 ALA A C 1
ATOM 764 O O . ALA A 1 98 ? -3.410 -22.545 -16.221 1.00 62.69 98 ALA A O 1
ATOM 765 N N . ALA A 1 99 ? -2.820 -21.147 -14.563 1.00 75.94 99 ALA A N 1
ATOM 766 C CA . ALA A 1 99 ? -3.064 -19.905 -15.284 1.00 75.94 99 ALA A CA 1
ATOM 767 C C . ALA A 1 99 ? -1.738 -19.164 -15.599 1.00 75.94 99 ALA A C 1
ATOM 769 O O . ALA A 1 99 ? -0.969 -18.870 -14.668 1.00 75.94 99 ALA A O 1
ATOM 770 N N . PRO A 1 100 ? -1.436 -18.873 -16.883 1.00 79.44 100 PRO A N 1
ATOM 771 C CA . PRO A 1 100 ? -0.222 -18.158 -17.278 1.00 79.44 100 PRO A CA 1
ATOM 772 C C . PRO A 1 100 ? -0.227 -16.697 -16.810 1.00 79.44 100 PRO A C 1
ATOM 774 O O . PRO A 1 100 ? -1.068 -15.904 -17.218 1.00 79.44 100 PRO A O 1
ATOM 777 N N . ARG A 1 101 ? 0.779 -16.312 -16.018 1.00 85.00 101 ARG A N 1
ATOM 778 C CA . ARG A 1 101 ? 0.971 -14.928 -15.553 1.00 85.00 101 ARG A CA 1
ATOM 779 C C . ARG A 1 101 ? 2.078 -14.229 -16.336 1.00 85.00 101 ARG A C 1
ATOM 781 O O . ARG A 1 101 ? 3.171 -14.774 -16.478 1.00 85.00 101 ARG A O 1
ATOM 788 N N . LYS A 1 102 ? 1.842 -12.990 -16.785 1.00 88.19 102 LYS A N 1
ATOM 789 C CA . LYS A 1 102 ? 2.914 -12.139 -17.332 1.00 88.19 102 LYS A CA 1
ATOM 790 C C . LYS A 1 102 ? 3.653 -11.453 -16.185 1.00 88.19 102 LYS A C 1
ATOM 792 O O . LYS A 1 102 ? 3.053 -10.651 -15.466 1.00 88.19 102 LYS A O 1
ATOM 797 N N . VAL A 1 103 ? 4.943 -11.750 -16.055 1.00 89.31 103 VAL A N 1
ATOM 798 C CA . VAL A 1 103 ? 5.871 -11.087 -15.127 1.00 89.31 103 VAL A CA 1
ATOM 799 C C . VAL A 1 103 ? 6.190 -9.685 -15.651 1.00 89.31 103 VAL A C 1
ATOM 801 O O . VAL A 1 103 ? 6.536 -9.530 -16.822 1.00 89.31 103 VAL A O 1
ATOM 804 N N . ILE A 1 104 ? 6.047 -8.669 -14.800 1.00 93.25 104 ILE A N 1
ATOM 805 C CA . ILE A 1 104 ? 6.347 -7.265 -15.125 1.00 93.25 104 ILE A CA 1
ATOM 806 C C . ILE A 1 104 ? 7.625 -6.817 -14.408 1.00 93.25 104 ILE A C 1
ATOM 808 O O . ILE A 1 104 ? 8.478 -6.166 -15.006 1.00 93.25 104 ILE A O 1
ATOM 812 N N . THR A 1 105 ? 7.777 -7.217 -13.146 1.00 92.62 105 THR A N 1
ATOM 813 C CA . THR A 1 105 ? 8.960 -7.002 -12.299 1.00 92.62 105 THR A CA 1
ATOM 814 C C . THR A 1 105 ? 9.209 -8.266 -11.453 1.00 92.62 105 THR A C 1
ATOM 816 O O . THR A 1 105 ? 8.406 -9.200 -11.522 1.00 92.62 105 THR A O 1
ATOM 819 N N . PRO A 1 106 ? 10.273 -8.338 -10.624 1.00 88.44 106 PRO A N 1
ATOM 820 C CA . PRO A 1 106 ? 10.510 -9.493 -9.754 1.00 88.44 106 PRO A CA 1
ATOM 821 C C . PRO A 1 106 ? 9.360 -9.834 -8.790 1.00 88.44 106 PRO A C 1
ATOM 823 O O . PRO A 1 106 ? 9.191 -11.008 -8.467 1.00 88.44 106 PRO A O 1
ATOM 826 N N . ARG A 1 107 ? 8.569 -8.848 -8.330 1.00 91.69 107 ARG A N 1
ATOM 827 C CA . ARG A 1 107 ? 7.426 -9.064 -7.414 1.00 91.69 107 ARG A CA 1
ATOM 828 C C . ARG A 1 107 ? 6.058 -8.763 -8.027 1.00 91.69 107 ARG A C 1
ATOM 830 O O . ARG A 1 107 ? 5.047 -9.094 -7.412 1.00 91.69 107 ARG A O 1
ATOM 837 N N . VAL A 1 108 ? 5.998 -8.152 -9.212 1.00 93.19 108 VAL A N 1
ATOM 838 C CA . VAL A 1 108 ? 4.746 -7.717 -9.847 1.00 93.19 108 VAL A CA 1
ATOM 839 C C . VAL A 1 108 ? 4.474 -8.532 -11.102 1.00 93.19 108 VAL A C 1
ATOM 841 O O . VAL A 1 108 ? 5.274 -8.590 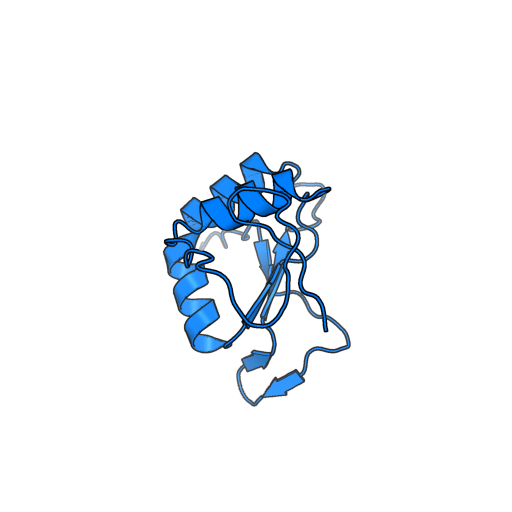-12.038 1.00 93.19 108 VAL A O 1
ATOM 844 N N . PHE A 1 109 ? 3.291 -9.130 -11.142 1.00 91.12 109 PHE A N 1
ATOM 845 C CA . PHE A 1 109 ? 2.785 -9.922 -12.253 1.00 91.12 109 PHE A CA 1
ATOM 846 C C . PHE A 1 109 ? 1.311 -9.598 -12.490 1.00 91.12 109 PHE A C 1
ATOM 848 O O . PHE A 1 109 ? 0.586 -9.214 -11.575 1.00 91.12 109 PHE A O 1
ATOM 855 N N . THR A 1 110 ? 0.862 -9.770 -13.729 1.00 90.44 110 THR A N 1
ATOM 856 C CA . THR A 1 110 ? -0.571 -9.706 -14.055 1.00 90.44 110 THR A CA 1
ATOM 857 C C . THR A 1 110 ? -1.255 -11.029 -13.713 1.00 90.44 110 THR A C 1
ATOM 859 O O . THR A 1 110 ? -0.632 -12.093 -13.782 1.00 90.44 110 THR A O 1
ATOM 862 N N . ALA A 1 111 ? -2.532 -10.958 -13.343 1.00 84.62 111 ALA A N 1
ATOM 863 C CA . ALA A 1 111 ? -3.407 -12.117 -13.237 1.00 84.62 111 ALA A CA 1
ATOM 864 C C . ALA A 1 111 ? -4.268 -12.219 -14.502 1.00 84.62 111 ALA A C 1
ATOM 866 O O . ALA A 1 111 ? -4.719 -11.203 -15.029 1.00 84.62 111 ALA A O 1
ATOM 867 N N . ASN A 1 112 ? -4.476 -13.439 -14.980 1.00 76.12 112 ASN A N 1
ATOM 868 C CA . ASN A 1 112 ? -5.486 -13.792 -15.964 1.00 76.12 112 ASN A CA 1
ATOM 869 C C . ASN A 1 112 ? -6.620 -14.550 -15.251 1.00 76.12 112 ASN A C 1
ATOM 871 O O . ASN A 1 112 ? -6.337 -15.424 -14.429 1.00 76.12 112 ASN A O 1
ATOM 875 N N . GLU A 1 113 ? -7.868 -14.190 -15.552 1.00 56.94 113 GLU A N 1
ATOM 876 C CA . GLU A 1 113 ? -9.072 -14.990 -15.266 1.00 56.94 113 GLU A CA 1
ATOM 877 C C . GLU A 1 113 ? -9.483 -15.776 -16.513 1.00 56.94 113 GLU A C 1
ATOM 879 O O . GLU A 1 113 ? -9.320 -15.229 -17.632 1.00 56.94 113 GLU A O 1
#

Organism: Elysia chlorotica (NCBI:txid188477)

Radius of gyration: 16.37 Å; chains: 1; bounding box: 30×47×44 Å

Secondary structure (DSSP, 8-state):
-------SEEE---TT-EEETTEEESEEEEE---TTS----SHHHHHHHHHHTHHHHHHHHHHHS-EEE-S----SHHHHHHHHHTT--PPPP----SSPPPBSSSS-B----

InterPro domains:
  IPR042098 Glutarate 2-hydroxylase superfamily [G3DSA:3.60.130.10] (5-113)
  IPR050411 Alpha-ketoglutarate-dependent hydroxylases [PTHR10696] (14-113)

pLDDT: mean 87.0, std 14.9, range [36.09, 98.25]

Foldseek 3Di:
DPPPPPDQKDWDDDPPWDDDPPDIPPGEIEGDPDPPDDHQQDLVSLLVVCLVCLVVVVVSCVVRVDYHYPHHNQDDPVSVVSNVCSNVDDADDCPDDPFDWADPDPRDIDGDD

Sequence (113 aa):
MVIETTKLVGPTKISDQKDFGDFRFPLVLSPSESESRKSIDTVDAACDWVKNNKAELDAQLLQNGAILFRGFPLKDAQDFDKFVGAFDREPLPYVGGAAPRKVITPRVFTANE